Protein AF-A0A6B3H2X3-F1 (afdb_monomer)

Solvent-accessible surface area (backbone atoms only — not comparable to full-atom values): 6295 Å² total; per-residue (Å²): 120,72,54,70,58,70,68,59,51,51,54,48,51,43,68,80,52,63,81,84,85,71,73,75,59,88,95,52,83,52,69,66,60,50,51,52,54,50,51,55,50,48,31,43,76,71,54,43,20,55,93,62,11,66,23,70,34,48,47,29,37,75,77,72,27,66,71,58,14,46,63,61,43,53,83,78,51,81,75,65,35,94,67,65,48,74,46,97,85,70,49,74,46,59,98,53,57,63,69,69,91,128

Secondary structure (DSSP, 8-state):
-----HHHHHHHHHHHS--SS----TT---HHHHHHHHHHHHHHHTTSEETTEE-HHHHHHHHT-HHHHHHHHGGGSPPPBS--EEPTTS-EE-SSPBP---

Mean predicted aligned error: 7.24 Å

Radius of gyration: 20.88 Å; Cα contacts (8 Å, |Δi|>4): 88; chains: 1; bounding box: 45×34×58 Å

Foldseek 3Di:
DDQDDLVVVVVVVCVVPPDDPDDPPPPDDDPVSVVSVVVQVVCCVVQCDPPRHGDPLVVCCVPPRDVSSCVVCVVVFDDADCAWDQDPVRDTHDPHHHDDDD

pLDDT: mean 89.01, std 11.26, range [55.72, 97.88]

Structure (mmCIF, N/CA/C/O backbone):
data_AF-A0A6B3H2X3-F1
#
_entry.id   AF-A0A6B3H2X3-F1
#
loop_
_atom_site.group_PDB
_atom_site.id
_atom_site.type_symbol
_atom_site.label_atom_id
_atom_site.label_alt_id
_atom_site.label_comp_id
_atom_site.label_asym_id
_atom_site.label_entity_id
_atom_site.label_seq_id
_atom_site.pdbx_PDB_ins_code
_atom_site.Cartn_x
_atom_site.Cartn_y
_atom_site.Cartn_z
_atom_site.occupancy
_atom_site.B_iso_or_equiv
_atom_site.auth_seq_id
_atom_site.auth_comp_id
_atom_site.auth_asym_id
_atom_site.auth_atom_id
_atom_site.pdbx_PDB_model_num
ATOM 1 N N . GLY A 1 1 ? -6.323 -4.811 -14.805 1.00 71.38 1 GLY A N 1
ATOM 2 C CA . GLY A 1 1 ? -5.077 -4.128 -15.210 1.00 71.38 1 GLY A CA 1
ATOM 3 C C . GLY A 1 1 ? -4.159 -5.120 -15.891 1.00 71.38 1 GLY A C 1
ATOM 4 O O . GLY A 1 1 ? -4.380 -6.316 -15.745 1.00 71.38 1 GLY A O 1
ATOM 5 N N . THR A 1 2 ? -3.166 -4.650 -16.640 1.00 86.75 2 THR A N 1
ATOM 6 C CA . THR A 1 2 ? -2.085 -5.493 -17.171 1.00 86.75 2 THR A CA 1
ATOM 7 C C . THR A 1 2 ? -1.026 -5.711 -16.089 1.00 86.75 2 THR A C 1
ATOM 9 O O . THR A 1 2 ? -0.673 -4.765 -15.388 1.00 86.75 2 THR A O 1
ATOM 12 N N . ALA A 1 3 ? -0.535 -6.945 -15.951 1.00 91.81 3 ALA A N 1
ATOM 13 C CA . ALA A 1 3 ? 0.543 -7.306 -15.031 1.00 91.81 3 ALA A CA 1
ATOM 14 C C . ALA A 1 3 ? 1.755 -7.790 -15.845 1.00 91.81 3 ALA A C 1
ATOM 16 O O . ALA A 1 3 ? 1.804 -8.967 -16.212 1.00 91.81 3 ALA A O 1
ATOM 17 N N . PRO A 1 4 ? 2.672 -6.893 -16.251 1.00 88.81 4 PRO A N 1
ATOM 18 C CA . PRO A 1 4 ? 3.840 -7.289 -17.025 1.00 88.81 4 PRO A CA 1
ATOM 19 C C . PRO A 1 4 ? 4.800 -8.127 -16.176 1.00 88.81 4 PRO A C 1
ATOM 21 O O . PRO A 1 4 ? 4.987 -7.870 -14.989 1.00 88.81 4 PRO A O 1
ATOM 24 N N . ASP A 1 5 ? 5.458 -9.094 -16.813 1.00 92.44 5 ASP A N 1
ATOM 25 C CA . ASP A 1 5 ? 6.541 -9.843 -16.180 1.00 92.44 5 ASP A CA 1
ATOM 26 C C . ASP A 1 5 ? 7.710 -8.890 -15.822 1.00 92.44 5 ASP A C 1
ATOM 28 O O . ASP A 1 5 ? 8.122 -8.092 -16.682 1.00 92.44 5 ASP A O 1
ATOM 32 N N . PRO A 1 6 ? 8.275 -8.957 -14.599 1.00 92.00 6 PRO A N 1
ATOM 33 C CA . PRO A 1 6 ? 9.409 -8.127 -14.191 1.00 92.00 6 PRO A CA 1
ATOM 34 C C . PRO A 1 6 ? 10.598 -8.173 -15.160 1.00 92.00 6 PRO A C 1
ATOM 36 O O . PRO A 1 6 ? 11.236 -7.149 -15.406 1.00 92.00 6 PRO A O 1
ATOM 39 N N . GLU A 1 7 ? 10.882 -9.322 -15.772 1.00 92.25 7 GLU A N 1
ATOM 40 C CA . GLU A 1 7 ? 11.955 -9.480 -16.752 1.00 92.25 7 GLU A CA 1
ATOM 41 C C . GLU A 1 7 ? 11.700 -8.640 -18.012 1.00 92.25 7 GLU A C 1
ATOM 43 O O . GLU A 1 7 ? 12.619 -8.030 -18.570 1.00 92.25 7 GLU A O 1
ATOM 48 N N . THR A 1 8 ? 10.438 -8.537 -18.436 1.00 94.06 8 THR A N 1
ATOM 49 C CA . THR A 1 8 ? 10.051 -7.689 -19.573 1.00 94.06 8 THR A CA 1
ATOM 50 C C . THR A 1 8 ? 10.302 -6.214 -19.260 1.00 94.06 8 THR A C 1
ATOM 52 O O . THR A 1 8 ? 10.810 -5.478 -20.112 1.00 94.06 8 THR A O 1
ATOM 55 N N . LEU A 1 9 ? 10.028 -5.786 -18.024 1.00 91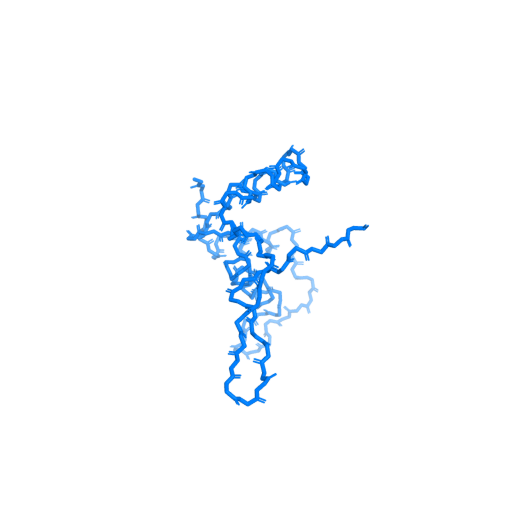.94 9 LEU A N 1
ATOM 56 C CA . LEU A 1 9 ? 10.316 -4.428 -17.564 1.00 91.94 9 LEU A CA 1
ATOM 57 C C . LEU A 1 9 ? 11.825 -4.156 -17.498 1.00 91.94 9 LEU A C 1
ATOM 59 O O . LEU A 1 9 ? 12.279 -3.133 -18.008 1.00 91.94 9 LEU A O 1
ATOM 63 N N . LEU A 1 10 ? 12.622 -5.085 -16.962 1.00 91.75 10 LEU A N 1
ATOM 64 C CA . LEU A 1 10 ? 14.087 -4.967 -16.937 1.00 91.75 10 LEU A CA 1
ATOM 65 C C . LEU A 1 10 ? 14.677 -4.853 -18.347 1.00 91.75 10 LEU A C 1
ATOM 67 O O . LEU A 1 10 ? 15.551 -4.018 -18.601 1.00 91.75 10 LEU A O 1
ATOM 71 N N . ARG A 1 11 ? 14.171 -5.657 -19.288 1.00 92.25 11 ARG A N 1
ATOM 72 C CA . ARG A 1 11 ? 14.568 -5.603 -20.698 1.00 92.25 11 ARG A CA 1
ATOM 73 C C . ARG A 1 11 ? 14.236 -4.247 -21.314 1.00 92.25 11 ARG A C 1
ATOM 75 O O . ARG A 1 11 ? 15.077 -3.678 -22.011 1.00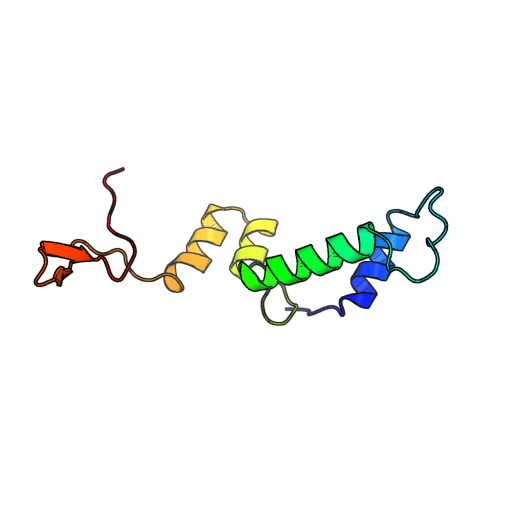 92.25 11 ARG A O 1
ATOM 82 N N . ARG A 1 12 ? 13.054 -3.695 -21.013 1.00 93.19 12 ARG A N 1
ATOM 83 C CA . ARG A 1 12 ? 12.663 -2.357 -21.475 1.00 93.19 12 ARG A CA 1
ATOM 84 C C . ARG A 1 12 ? 13.538 -1.262 -20.869 1.00 93.19 12 ARG A C 1
ATOM 86 O O . ARG A 1 12 ? 14.028 -0.420 -21.613 1.00 93.19 12 ARG A O 1
ATOM 93 N N . LEU A 1 13 ? 13.798 -1.291 -19.561 1.00 90.81 13 LEU A N 1
ATOM 94 C CA . LEU A 1 13 ? 14.669 -0.316 -18.893 1.00 90.81 13 LEU A CA 1
ATOM 95 C C . LEU A 1 13 ? 16.089 -0.322 -19.472 1.00 90.81 13 LEU A C 1
ATOM 97 O O . LEU A 1 13 ? 16.678 0.739 -19.675 1.00 90.81 13 LEU A O 1
ATOM 101 N N . ARG A 1 14 ? 16.626 -1.508 -19.786 1.00 88.44 14 ARG A N 1
ATOM 102 C CA . ARG A 1 14 ? 17.937 -1.651 -20.432 1.00 88.44 14 ARG A CA 1
ATOM 103 C C . ARG A 1 14 ? 17.962 -1.061 -21.842 1.00 88.44 14 ARG A C 1
ATOM 105 O O . ARG A 1 14 ? 18.972 -0.477 -22.220 1.00 88.44 14 ARG A O 1
ATOM 112 N N . TRP A 1 15 ? 16.877 -1.214 -22.602 1.00 90.75 15 TRP A N 1
ATOM 113 C CA . TRP A 1 15 ? 16.740 -0.622 -23.934 1.00 90.75 15 TRP A CA 1
ATOM 114 C C . TRP A 1 15 ? 16.693 0.910 -23.882 1.00 90.75 15 TRP A C 1
ATOM 116 O O . TRP A 1 15 ? 17.436 1.567 -24.602 1.00 90.75 15 TRP A O 1
ATOM 126 N N . GLU A 1 16 ? 15.871 1.474 -22.992 1.00 92.31 16 GLU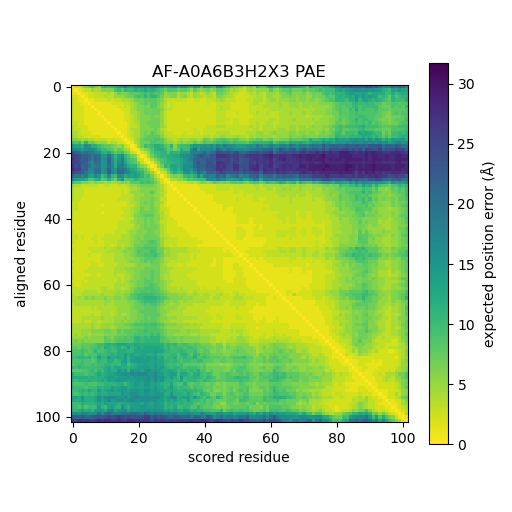 A N 1
ATOM 127 C CA . GLU A 1 16 ? 15.724 2.929 -22.830 1.00 92.31 16 GLU A CA 1
ATOM 128 C C . GLU A 1 16 ? 16.998 3.595 -22.299 1.00 92.31 16 GLU A C 1
ATOM 130 O O . GLU A 1 16 ? 17.309 4.740 -22.627 1.00 92.31 16 GLU A O 1
ATOM 135 N N . ARG A 1 17 ? 17.750 2.886 -21.448 1.00 84.69 17 ARG A N 1
ATOM 136 C CA . ARG A 1 17 ? 18.985 3.390 -20.838 1.00 84.69 17 ARG A CA 1
ATOM 137 C C . ARG A 1 17 ? 20.102 2.349 -20.922 1.00 84.69 17 ARG A C 1
ATOM 139 O O . ARG A 1 17 ? 20.426 1.715 -19.912 1.00 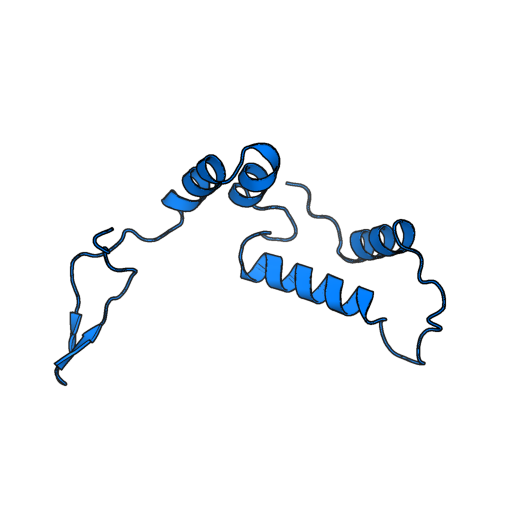84.69 17 ARG A O 1
ATOM 146 N N . PRO A 1 18 ? 20.739 2.197 -22.099 1.00 80.25 18 PRO A N 1
ATOM 147 C CA . PRO A 1 18 ? 21.833 1.254 -22.279 1.00 80.25 18 PRO A CA 1
ATOM 148 C C . PRO A 1 18 ? 22.977 1.538 -21.301 1.00 80.25 18 PRO A C 1
ATOM 150 O O . PRO A 1 18 ? 23.417 2.680 -21.141 1.00 80.25 18 PRO A O 1
ATOM 153 N N . LEU A 1 19 ? 23.479 0.492 -20.644 1.00 71.50 19 LEU A N 1
ATOM 154 C CA . LEU A 1 19 ? 24.631 0.578 -19.746 1.00 71.50 19 LEU A CA 1
ATOM 155 C C . LEU A 1 19 ? 25.870 1.008 -20.553 1.00 71.50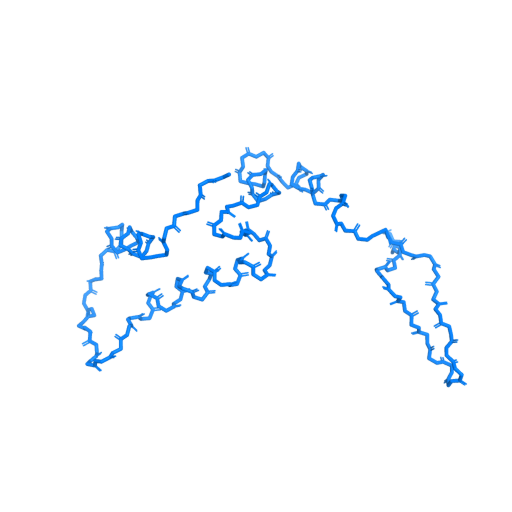 19 LEU A C 1
ATOM 157 O O . LEU A 1 19 ? 26.468 0.203 -21.260 1.00 71.50 19 LEU A O 1
ATOM 161 N N . ARG A 1 20 ? 26.283 2.275 -20.445 1.00 66.62 20 ARG A N 1
ATOM 162 C CA . ARG A 1 20 ? 27.586 2.721 -20.956 1.00 66.62 20 ARG A CA 1
ATOM 163 C C . ARG A 1 20 ? 28.652 2.413 -19.901 1.00 66.62 20 ARG A C 1
ATOM 165 O O . ARG A 1 20 ? 28.740 3.119 -18.904 1.00 66.62 20 ARG A O 1
ATOM 172 N N . GLY A 1 21 ? 29.430 1.348 -20.104 1.00 64.38 21 GLY A N 1
ATOM 173 C CA . GLY A 1 21 ? 30.702 1.136 -19.394 1.00 64.38 21 GLY A CA 1
ATOM 174 C C . GLY A 1 21 ? 30.708 0.235 -18.151 1.00 64.38 21 GLY A C 1
ATOM 175 O O . GLY A 1 21 ? 31.754 0.122 -17.525 1.00 64.38 21 GLY A O 1
ATOM 176 N N . SER A 1 22 ? 29.619 -0.448 -17.792 1.00 56.69 22 SER A N 1
ATOM 177 C CA . SER A 1 22 ? 29.669 -1.488 -16.751 1.00 56.69 22 SER A CA 1
ATOM 178 C C . SER A 1 22 ? 29.761 -2.869 -17.399 1.00 56.69 22 SER A C 1
ATOM 180 O O . SER A 1 22 ? 28.751 -3.410 -17.853 1.00 56.69 22 SER A O 1
ATOM 182 N N . SER A 1 23 ? 30.967 -3.438 -17.444 1.00 56.22 23 SER A N 1
ATOM 183 C CA . SER A 1 23 ? 31.114 -4.889 -17.600 1.00 56.22 23 SER A CA 1
ATOM 184 C C . SER A 1 23 ? 30.364 -5.563 -16.443 1.00 56.22 23 SER A C 1
ATOM 186 O O . SER A 1 23 ? 30.445 -5.041 -15.325 1.00 56.22 23 SER A O 1
ATOM 188 N N . PRO A 1 24 ? 29.619 -6.663 -16.656 1.00 59.00 24 PRO A N 1
ATOM 189 C CA . PRO A 1 24 ? 29.088 -7.431 -15.540 1.00 59.00 24 PRO A CA 1
ATOM 190 C C . PRO A 1 24 ? 30.274 -7.825 -14.655 1.00 59.00 24 PRO A C 1
ATOM 192 O O . PRO A 1 24 ? 31.153 -8.573 -15.080 1.00 59.00 24 PRO A O 1
ATOM 195 N N . SER A 1 25 ? 30.347 -7.269 -13.444 1.00 57.34 25 SER A N 1
ATOM 196 C CA . SER A 1 25 ? 31.230 -7.808 -12.415 1.00 57.34 25 SER A CA 1
ATOM 197 C C . SER A 1 25 ? 30.850 -9.275 -12.272 1.00 57.34 25 SER A C 1
ATOM 199 O O . SER A 1 25 ? 29.670 -9.558 -12.041 1.00 57.34 25 SER A O 1
ATOM 201 N N . GLY A 1 26 ? 31.814 -10.167 -12.514 1.00 55.72 26 GLY A N 1
ATOM 202 C CA . GLY A 1 26 ? 31.601 -11.608 -12.584 1.00 55.72 26 GLY A CA 1
ATOM 203 C C . GLY A 1 26 ? 30.630 -12.072 -11.503 1.00 55.72 26 GLY A C 1
ATOM 204 O O . GLY A 1 26 ? 30.858 -11.818 -10.327 1.00 55.72 26 GLY A O 1
ATOM 205 N N . GLU A 1 27 ? 29.540 -12.699 -11.949 1.00 59.03 27 GLU A N 1
ATOM 206 C CA . GLU A 1 27 ? 28.527 -13.407 -11.149 1.00 59.03 27 GLU A CA 1
ATOM 207 C C . GLU A 1 27 ? 27.343 -12.609 -10.559 1.00 59.03 27 GLU A C 1
ATOM 209 O O . GLU A 1 27 ? 26.400 -13.228 -10.073 1.00 59.03 27 GLU A O 1
ATOM 214 N N . GLY A 1 28 ? 27.282 -11.275 -10.664 1.00 61.41 28 GLY A N 1
ATOM 215 C CA . GLY A 1 28 ? 26.180 -10.486 -10.073 1.00 61.41 28 GLY A CA 1
ATOM 216 C C . GLY A 1 28 ? 25.202 -9.838 -11.065 1.00 61.41 28 GLY A C 1
ATOM 217 O O . GLY A 1 28 ? 25.618 -9.261 -12.069 1.00 61.41 28 GLY A O 1
ATOM 218 N N . THR A 1 29 ? 23.896 -9.820 -10.744 1.00 70.44 29 THR A N 1
ATOM 219 C CA . THR A 1 29 ? 22.934 -8.880 -11.364 1.00 70.44 29 THR A CA 1
ATOM 220 C C . THR A 1 29 ? 23.396 -7.439 -11.138 1.00 70.44 29 THR A C 1
ATOM 222 O O . THR A 1 29 ? 23.709 -7.062 -10.001 1.00 70.44 29 THR A O 1
ATOM 225 N N . ASP A 1 30 ? 23.405 -6.618 -12.192 1.00 81.69 30 ASP A N 1
ATOM 226 C CA . ASP A 1 30 ? 23.852 -5.228 -12.105 1.00 81.69 30 ASP A CA 1
ATOM 227 C C . ASP A 1 30 ? 22.998 -4.408 -11.117 1.00 81.69 30 ASP A C 1
ATOM 229 O O . ASP A 1 30 ? 21.835 -4.723 -10.847 1.00 81.69 30 ASP A O 1
ATOM 233 N N . LEU A 1 31 ? 23.581 -3.339 -10.561 1.00 84.31 31 LEU A N 1
ATOM 234 C CA . LEU A 1 31 ? 22.914 -2.507 -9.556 1.00 84.31 31 LEU A CA 1
ATOM 235 C C . LEU A 1 31 ? 21.568 -1.952 -10.048 1.00 84.31 31 LEU A C 1
ATOM 237 O O . LEU A 1 31 ? 20.639 -1.880 -9.251 1.00 84.31 31 LEU A O 1
ATOM 241 N N . ARG A 1 32 ? 21.428 -1.590 -11.334 1.00 86.19 32 ARG A N 1
ATOM 242 C CA . ARG A 1 32 ? 20.154 -1.059 -11.846 1.00 86.19 32 ARG A CA 1
ATOM 243 C C . ARG A 1 32 ? 19.080 -2.133 -11.853 1.00 86.19 32 ARG A C 1
ATOM 245 O O . ARG A 1 32 ? 17.966 -1.850 -11.429 1.00 86.19 32 ARG A O 1
ATOM 252 N N . SER A 1 33 ? 19.419 -3.350 -12.276 1.00 88.50 33 SER A N 1
ATOM 253 C CA . SER A 1 33 ? 18.490 -4.482 -12.216 1.00 88.50 33 SER A CA 1
ATOM 254 C C . SER A 1 33 ? 18.058 -4.776 -10.775 1.00 88.50 33 SER A C 1
ATOM 256 O O . SER A 1 33 ? 16.871 -4.971 -10.527 1.00 88.50 33 SER A O 1
ATOM 258 N N . ARG A 1 34 ? 18.987 -4.728 -9.808 1.00 90.31 34 ARG A N 1
ATOM 259 C CA . ARG A 1 34 ? 18.654 -4.906 -8.383 1.00 90.31 34 ARG A CA 1
ATOM 260 C C . ARG A 1 34 ? 17.732 -3.812 -7.853 1.00 90.31 34 ARG A C 1
ATOM 262 O O . ARG A 1 34 ? 16.727 -4.134 -7.232 1.00 90.31 34 ARG A O 1
ATOM 269 N N . LEU A 1 35 ? 18.043 -2.545 -8.132 1.00 92.06 35 LEU A N 1
ATOM 270 C CA . LEU A 1 35 ? 17.203 -1.417 -7.725 1.00 92.06 35 LEU A CA 1
ATOM 271 C C . LEU A 1 35 ? 15.803 -1.520 -8.330 1.00 92.06 35 LEU A C 1
ATOM 273 O O . LEU A 1 35 ? 14.830 -1.370 -7.608 1.00 92.06 35 LEU A O 1
ATOM 277 N N . ALA A 1 36 ? 15.690 -1.841 -9.621 1.00 92.75 36 ALA A N 1
ATOM 278 C CA . ALA A 1 36 ? 14.394 -1.994 -10.273 1.00 92.75 36 ALA A CA 1
ATOM 279 C C . ALA A 1 36 ? 13.554 -3.107 -9.627 1.00 92.75 36 ALA A C 1
ATOM 281 O O . ALA A 1 36 ? 12.383 -2.891 -9.333 1.00 92.75 36 ALA A O 1
ATOM 282 N N . LEU A 1 37 ? 14.148 -4.273 -9.353 1.00 93.81 37 LEU A N 1
ATOM 283 C CA . LEU A 1 37 ? 13.445 -5.370 -8.681 1.00 93.81 37 LEU A CA 1
ATOM 284 C C . LEU A 1 37 ? 13.040 -5.015 -7.243 1.00 93.81 37 LEU A C 1
ATOM 286 O O . LEU A 1 37 ? 11.937 -5.362 -6.827 1.00 93.81 37 LEU A O 1
ATOM 290 N N . TRP A 1 38 ? 13.888 -4.301 -6.498 1.00 95.94 38 TRP A N 1
ATOM 291 C CA . TRP A 1 38 ? 13.532 -3.801 -5.167 1.00 95.94 38 TRP A CA 1
ATOM 292 C C . TRP A 1 38 ? 12.386 -2.799 -5.219 1.00 95.94 38 TRP A C 1
ATOM 294 O O . TRP A 1 38 ? 11.433 -2.950 -4.464 1.00 95.94 38 TRP A O 1
ATOM 304 N N . THR A 1 39 ? 12.422 -1.844 -6.147 1.00 96.00 39 THR A N 1
ATOM 305 C CA . THR A 1 39 ? 11.337 -0.875 -6.328 1.00 96.00 39 THR A CA 1
ATOM 306 C C . THR A 1 39 ? 10.022 -1.554 -6.705 1.00 96.00 39 THR A C 1
ATOM 308 O O . THR A 1 39 ? 8.979 -1.150 -6.209 1.00 96.00 39 THR A O 1
ATOM 311 N N . LEU A 1 40 ? 10.038 -2.604 -7.536 1.00 95.00 40 LEU A N 1
ATOM 312 C CA . LEU A 1 40 ? 8.820 -3.369 -7.841 1.00 95.00 40 LEU A CA 1
ATOM 313 C C . LEU A 1 40 ? 8.257 -4.085 -6.605 1.00 95.00 40 LEU A C 1
ATOM 315 O O . LEU A 1 40 ? 7.045 -4.133 -6.427 1.00 95.00 40 LEU A O 1
ATOM 319 N N . ASN A 1 41 ? 9.124 -4.634 -5.751 1.00 96.00 41 ASN A N 1
ATOM 320 C CA . ASN A 1 41 ? 8.694 -5.261 -4.502 1.00 96.00 41 ASN A CA 1
ATOM 321 C C . ASN A 1 41 ? 8.104 -4.222 -3.536 1.00 96.00 41 ASN A C 1
ATOM 323 O O . ASN A 1 41 ? 7.009 -4.407 -3.017 1.00 96.00 41 ASN A O 1
ATOM 327 N N . GLU A 1 42 ? 8.789 -3.095 -3.361 1.00 97.81 42 GLU A N 1
ATOM 328 C CA . GLU A 1 42 ? 8.321 -1.989 -2.527 1.00 97.81 42 GLU A CA 1
ATOM 329 C C . GLU A 1 42 ? 6.994 -1.411 -3.038 1.00 97.81 42 GLU A C 1
ATOM 331 O O . GLU A 1 42 ? 6.106 -1.119 -2.243 1.00 97.81 42 GLU A O 1
ATOM 336 N N . ALA A 1 43 ? 6.808 -1.327 -4.357 1.00 96.94 43 ALA A N 1
ATOM 337 C CA . ALA A 1 43 ? 5.547 -0.906 -4.957 1.00 96.94 43 ALA A CA 1
ATOM 338 C C . ALA A 1 43 ? 4.378 -1.845 -4.607 1.00 96.94 43 ALA A C 1
ATOM 340 O O . ALA A 1 43 ? 3.280 -1.351 -4.353 1.00 96.94 43 ALA A O 1
ATOM 341 N N . GLU A 1 44 ? 4.593 -3.165 -4.545 1.00 96.00 44 GLU A N 1
ATOM 342 C CA . GLU A 1 44 ? 3.578 -4.109 -4.045 1.00 96.00 44 GLU A CA 1
ATOM 343 C C . GLU A 1 44 ? 3.332 -3.921 -2.543 1.00 96.00 44 GLU A C 1
ATOM 345 O O . GLU A 1 44 ? 2.182 -3.871 -2.113 1.00 96.00 44 GLU A O 1
ATOM 350 N N . LEU A 1 45 ? 4.394 -3.779 -1.741 1.00 96.88 45 LEU A N 1
ATOM 351 C CA . LEU A 1 45 ? 4.276 -3.591 -0.288 1.00 96.88 45 LEU A CA 1
ATOM 352 C C . LEU A 1 45 ? 3.504 -2.318 0.076 1.00 96.88 45 LEU A C 1
ATOM 354 O O . LEU A 1 45 ? 2.715 -2.326 1.019 1.00 96.88 45 LEU A O 1
ATOM 358 N N . LEU A 1 46 ? 3.716 -1.239 -0.675 1.00 95.06 46 LEU A N 1
ATOM 359 C CA . LEU A 1 46 ? 3.030 0.040 -0.494 1.00 95.06 46 LEU A CA 1
ATOM 360 C C . LEU A 1 46 ? 1.646 0.084 -1.165 1.00 95.06 46 LEU A C 1
ATOM 362 O O . LEU A 1 46 ? 0.950 1.091 -1.056 1.00 95.06 46 LEU A O 1
ATOM 366 N N . GLY A 1 47 ? 1.238 -0.971 -1.878 1.00 94.50 47 GLY A N 1
ATOM 367 C CA . GLY A 1 47 ? -0.044 -1.020 -2.583 1.00 94.50 47 GLY A CA 1
ATOM 368 C C . GLY A 1 47 ? -0.132 -0.092 -3.799 1.00 94.50 47 GLY A C 1
ATOM 369 O O . GLY A 1 47 ? -1.234 0.246 -4.234 1.00 94.50 47 GLY A O 1
ATOM 370 N N . ILE A 1 48 ? 1.010 0.328 -4.357 1.00 95.81 48 ILE A N 1
ATOM 371 C CA . ILE A 1 48 ? 1.078 1.039 -5.644 1.00 95.81 48 ILE A CA 1
ATOM 372 C C . ILE A 1 48 ? 0.750 0.075 -6.794 1.00 95.81 48 ILE A C 1
ATOM 374 O O . ILE A 1 48 ? 0.060 0.411 -7.764 1.00 95.81 48 ILE A O 1
ATOM 378 N N . THR A 1 49 ? 1.217 -1.164 -6.664 1.00 95.69 49 THR A N 1
ATOM 379 C CA . THR A 1 49 ? 0.772 -2.295 -7.474 1.00 95.69 49 THR A CA 1
ATOM 380 C C . THR A 1 49 ? 0.111 -3.348 -6.594 1.00 95.69 49 THR A C 1
ATOM 382 O O . THR A 1 49 ? 0.305 -3.383 -5.382 1.00 95.69 49 THR A O 1
ATOM 385 N N . GLY A 1 50 ? -0.714 -4.187 -7.213 1.00 92.56 50 GLY A N 1
ATOM 386 C CA . GLY A 1 50 ? -1.282 -5.375 -6.597 1.00 92.56 50 GLY A CA 1
ATOM 387 C C . GLY A 1 50 ? -1.276 -6.524 -7.594 1.00 92.56 50 GLY A C 1
ATOM 388 O O . GLY A 1 50 ? -1.854 -6.415 -8.681 1.00 92.56 50 GLY A O 1
ATOM 389 N N . ARG A 1 51 ? -0.632 -7.637 -7.225 1.00 92.62 51 ARG A N 1
ATOM 390 C CA . ARG A 1 51 ? -0.466 -8.819 -8.096 1.00 92.62 51 ARG A CA 1
ATOM 391 C C . ARG A 1 51 ? 0.177 -8.466 -9.447 1.00 92.62 51 ARG A C 1
ATOM 393 O O . ARG A 1 51 ? -0.216 -8.993 -10.487 1.00 92.62 51 ARG A O 1
ATOM 400 N N . GLY A 1 52 ? 1.145 -7.553 -9.433 1.00 92.25 52 GLY A N 1
ATOM 401 C CA . GLY A 1 52 ? 1.929 -7.139 -10.595 1.00 92.25 52 GLY A CA 1
ATOM 402 C C . GLY A 1 52 ? 1.264 -6.094 -11.495 1.00 92.25 52 GLY A C 1
ATOM 403 O O . GLY A 1 52 ? 1.869 -5.693 -12.485 1.00 92.25 52 GLY A O 1
ATOM 404 N N . ALA A 1 53 ? 0.047 -5.632 -11.187 1.00 94.56 53 ALA A N 1
ATOM 405 C CA . ALA A 1 53 ? -0.646 -4.588 -11.945 1.00 94.56 53 ALA A CA 1
ATOM 406 C C . ALA A 1 53 ? -0.793 -3.300 -11.125 1.00 94.56 53 ALA A C 1
ATOM 408 O O . ALA A 1 53 ? -0.935 -3.359 -9.909 1.00 94.56 53 ALA A O 1
ATOM 409 N N . LEU A 1 54 ? -0.846 -2.135 -11.787 1.00 95.06 54 LEU A N 1
ATOM 410 C CA . LEU A 1 54 ? -1.157 -0.865 -11.113 1.00 95.06 54 LEU A CA 1
ATOM 411 C C . LEU A 1 54 ? -2.508 -0.934 -10.393 1.00 95.06 54 LEU A C 1
ATOM 413 O O . LEU A 1 54 ? -3.529 -1.267 -11.022 1.00 95.06 54 LEU A O 1
ATOM 417 N N . ALA A 1 55 ? -2.498 -0.555 -9.114 1.00 94.94 55 ALA A N 1
ATOM 418 C CA . ALA A 1 55 ? -3.695 -0.418 -8.300 1.00 94.94 55 ALA A CA 1
ATOM 419 C C . ALA A 1 55 ? -4.599 0.715 -8.823 1.00 94.94 55 ALA A C 1
ATOM 421 O O . ALA A 1 55 ? -4.157 1.591 -9.572 1.00 94.94 55 ALA A O 1
ATOM 422 N N . SER A 1 56 ? -5.888 0.693 -8.470 1.00 94.44 56 SER A N 1
ATOM 423 C CA . SER A 1 56 ? -6.872 1.681 -8.947 1.00 94.44 56 SER A CA 1
ATOM 424 C C . SER A 1 56 ? -6.501 3.104 -8.546 1.00 94.44 56 SER A C 1
ATOM 426 O O . SER A 1 56 ? -6.445 3.977 -9.406 1.00 94.44 56 SER A O 1
ATOM 428 N N . GLN A 1 57 ? -6.156 3.310 -7.276 1.00 95.62 57 GLN A N 1
ATOM 429 C CA . GLN A 1 57 ? -5.711 4.596 -6.747 1.00 95.62 57 GLN A CA 1
ATOM 430 C C . GLN A 1 57 ? -4.430 5.098 -7.416 1.00 95.62 57 GLN A C 1
ATOM 432 O O . GLN A 1 57 ? -4.276 6.291 -7.639 1.00 95.62 57 GLN A O 1
ATOM 437 N N . SER A 1 58 ? -3.520 4.196 -7.787 1.00 96.00 58 SER A N 1
ATOM 438 C CA . SER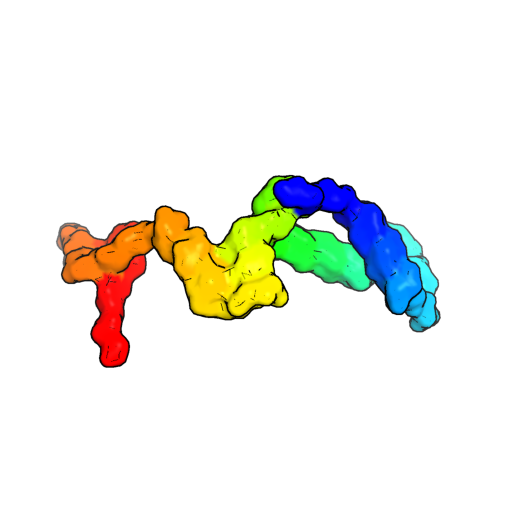 A 1 58 ? -2.255 4.564 -8.425 1.00 96.00 58 SER A CA 1
ATOM 439 C C . SER A 1 58 ? -2.452 4.946 -9.883 1.00 96.00 58 SER A C 1
ATOM 441 O O . SER A 1 58 ? -1.753 5.818 -10.380 1.00 96.00 58 SER A O 1
ATOM 443 N N . ARG A 1 59 ? -3.428 4.334 -10.566 1.00 95.62 59 ARG A N 1
ATOM 444 C CA . ARG A 1 59 ? -3.852 4.783 -11.895 1.00 95.62 59 ARG A CA 1
ATOM 445 C C . ARG A 1 59 ? -4.494 6.166 -11.820 1.00 95.62 59 ARG A C 1
ATOM 447 O O . ARG A 1 59 ? -4.062 7.053 -12.543 1.00 95.62 59 ARG A O 1
ATOM 454 N N . ALA A 1 60 ? -5.435 6.360 -10.895 1.00 96.81 60 ALA A N 1
ATOM 455 C CA . ALA A 1 60 ? -6.052 7.665 -10.663 1.00 96.81 60 ALA A CA 1
ATOM 456 C C . ALA A 1 60 ? -5.002 8.740 -10.330 1.00 96.81 60 ALA A C 1
ATOM 458 O O . ALA A 1 60 ? -5.061 9.836 -10.869 1.00 96.81 60 ALA A O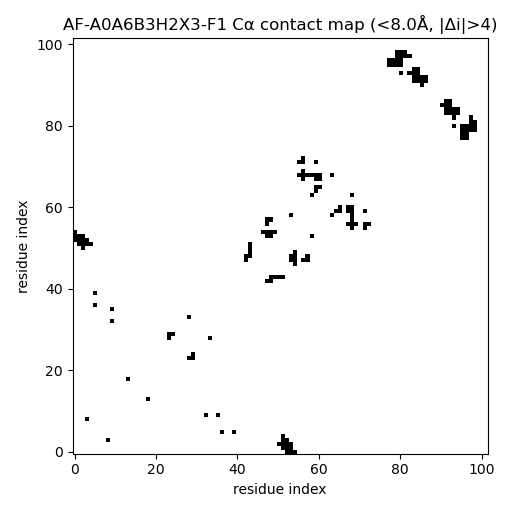 1
ATOM 459 N N . LEU A 1 61 ? -3.978 8.415 -9.534 1.00 96.31 61 LEU A N 1
ATOM 460 C CA . LEU A 1 61 ? -2.894 9.349 -9.216 1.00 96.31 61 LEU A CA 1
ATOM 461 C C . LEU A 1 61 ? -2.116 9.806 -10.459 1.00 96.31 61 LEU A C 1
ATOM 463 O O . LEU A 1 61 ? -1.755 10.975 -10.553 1.00 96.31 61 LEU A O 1
ATOM 467 N N . LEU A 1 62 ? -1.838 8.888 -11.390 1.00 96.00 62 LEU A N 1
ATOM 468 C CA . LEU A 1 62 ? -1.074 9.178 -12.607 1.00 96.00 62 LEU A CA 1
ATOM 469 C C . LEU A 1 62 ? -1.898 9.929 -13.662 1.00 96.00 62 LEU A C 1
ATOM 471 O O . LEU A 1 62 ? -1.346 10.787 -14.348 1.00 96.00 62 LEU A O 1
ATOM 475 N N . ASP A 1 63 ? -3.184 9.597 -13.791 1.00 97.12 63 ASP A N 1
ATOM 476 C CA . ASP A 1 63 ? -4.042 10.088 -14.876 1.00 97.12 63 ASP A CA 1
ATOM 477 C C . ASP A 1 63 ? -4.897 11.305 -14.464 1.00 97.12 63 ASP A C 1
ATOM 479 O O . ASP A 1 63 ? -5.182 12.169 -15.294 1.00 97.12 63 ASP A O 1
ATOM 483 N N . GLU A 1 64 ? -5.309 11.384 -13.195 1.00 97.44 64 GLU A N 1
ATOM 484 C CA . GLU A 1 64 ? -6.339 12.315 -12.695 1.00 97.44 64 GLU A CA 1
ATOM 485 C C . GLU A 1 64 ? -5.858 13.182 -11.516 1.00 97.44 64 GLU A C 1
ATOM 487 O O . GLU A 1 64 ? -6.379 14.276 -11.305 1.00 97.44 64 GLU A O 1
ATOM 492 N N . GLY A 1 65 ? -4.838 12.735 -10.776 1.00 97.00 65 GLY A N 1
ATOM 493 C CA . GLY A 1 65 ? -4.205 13.477 -9.685 1.00 97.00 65 GLY A CA 1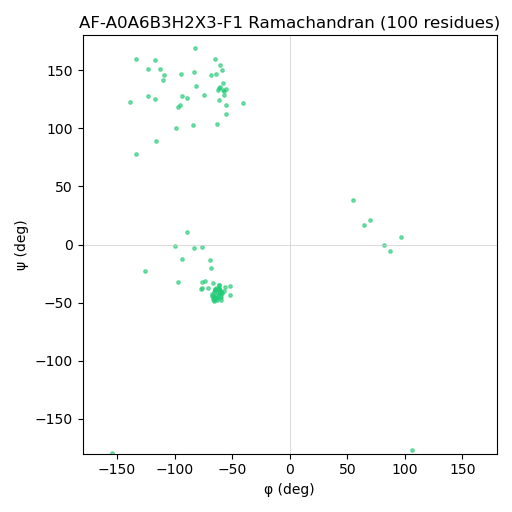
ATOM 494 C C . GLY A 1 65 ? -4.551 12.976 -8.278 1.00 97.00 65 GLY A C 1
ATOM 495 O O . GLY A 1 65 ? -5.217 11.957 -8.082 1.00 97.00 65 GLY A O 1
ATOM 496 N N . GLU A 1 66 ? -4.039 13.691 -7.274 1.00 97.44 66 GLU A N 1
ATOM 497 C CA . GLU A 1 66 ? -4.044 13.261 -5.868 1.00 97.44 66 GLU A CA 1
ATOM 498 C C . GLU A 1 66 ? -5.449 13.177 -5.258 1.00 97.44 66 GLU A C 1
ATOM 500 O O . GLU A 1 66 ? -5.749 12.209 -4.566 1.00 97.44 66 GLU A O 1
ATOM 505 N N . GLU A 1 67 ? -6.329 14.139 -5.544 1.00 97.56 67 GLU A N 1
ATOM 506 C CA . GLU A 1 67 ? -7.682 14.183 -4.970 1.00 97.56 67 GLU A CA 1
ATOM 5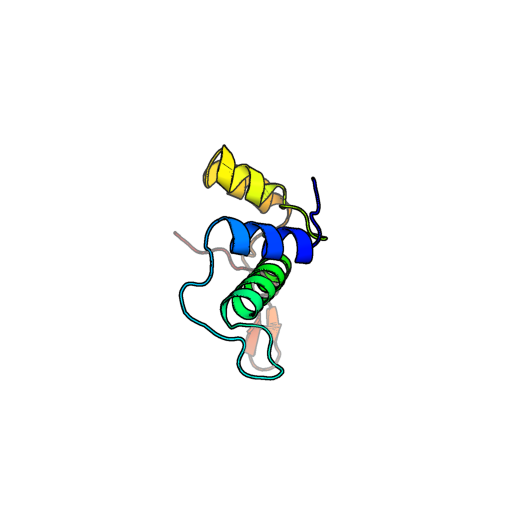07 C C . GLU A 1 67 ? -8.521 12.970 -5.400 1.00 97.56 67 GLU A C 1
ATOM 509 O O . GLU A 1 67 ? -9.109 12.278 -4.565 1.00 97.56 67 GLU A O 1
ATOM 514 N N . THR A 1 68 ? -8.500 12.638 -6.692 1.00 97.88 68 THR A N 1
ATOM 515 C CA . THR A 1 68 ? -9.171 11.441 -7.208 1.00 97.88 68 THR A CA 1
ATOM 516 C C . THR A 1 68 ? -8.553 10.170 -6.627 1.00 97.88 68 THR A C 1
ATOM 518 O O . THR A 1 68 ? -9.273 9.265 -6.203 1.00 97.88 68 THR A O 1
ATOM 521 N N . ALA A 1 69 ? -7.221 10.087 -6.560 1.00 97.25 69 ALA A N 1
ATOM 522 C CA . ALA A 1 69 ? -6.538 8.944 -5.958 1.00 97.25 69 ALA A CA 1
ATOM 523 C C . ALA A 1 69 ? -6.929 8.743 -4.486 1.00 97.25 69 ALA A C 1
ATOM 525 O O . ALA A 1 69 ? -7.188 7.611 -4.067 1.00 97.25 69 ALA A O 1
ATOM 526 N N . ALA A 1 70 ? -7.025 9.833 -3.722 1.00 95.38 70 ALA A N 1
ATOM 527 C CA . ALA A 1 70 ? -7.468 9.823 -2.336 1.00 95.38 70 ALA A CA 1
ATOM 528 C C . ALA A 1 70 ? -8.915 9.328 -2.209 1.00 95.38 70 ALA A C 1
ATOM 530 O O . ALA A 1 70 ? -9.196 8.501 -1.343 1.00 95.38 70 ALA A O 1
ATOM 531 N N . ALA A 1 71 ? -9.813 9.737 -3.111 1.00 96.19 71 ALA A N 1
ATOM 532 C CA . ALA A 1 71 ? -11.190 9.245 -3.139 1.00 96.19 71 ALA A CA 1
ATOM 533 C C . ALA A 1 71 ? -11.280 7.725 -3.387 1.00 96.19 71 ALA A C 1
ATOM 535 O O . ALA A 1 71 ? -12.130 7.058 -2.800 1.00 96.19 71 ALA A O 1
ATOM 536 N N . PHE A 1 72 ? -10.384 7.153 -4.201 1.00 95.81 72 PHE A N 1
ATOM 537 C CA . PHE A 1 72 ? -10.287 5.696 -4.382 1.00 95.81 72 PHE A CA 1
ATOM 538 C C . PHE A 1 72 ? -9.669 4.969 -3.181 1.00 95.81 72 PHE A C 1
ATOM 540 O O . PHE A 1 72 ? -10.009 3.811 -2.936 1.00 95.81 72 PHE A O 1
ATOM 547 N N . LEU A 1 73 ? -8.756 5.614 -2.450 1.00 93.56 73 LEU A N 1
ATOM 548 C CA . LEU A 1 73 ? -8.123 5.051 -1.254 1.00 93.56 73 LEU A CA 1
ATOM 549 C C . LEU A 1 73 ? -9.034 5.083 -0.029 1.00 93.56 73 LEU A C 1
ATOM 551 O O . LEU A 1 73 ? -9.009 4.136 0.751 1.00 93.56 73 LEU A O 1
ATOM 555 N N . ALA A 1 74 ? -9.821 6.146 0.145 1.00 93.56 74 ALA A N 1
ATOM 556 C CA . ALA A 1 74 ? -10.588 6.391 1.364 1.00 93.56 74 ALA A CA 1
ATOM 557 C C . ALA A 1 74 ? -11.459 5.196 1.812 1.00 93.56 74 ALA A C 1
ATOM 559 O O . ALA A 1 74 ? -11.380 4.842 2.985 1.00 93.56 74 ALA A O 1
ATOM 560 N N . PRO A 1 75 ? -12.195 4.487 0.928 1.00 93.88 75 PRO A N 1
ATOM 561 C CA . PRO A 1 75 ? -13.002 3.330 1.328 1.00 93.88 75 PRO A CA 1
ATOM 562 C C . PRO A 1 75 ? -12.192 2.095 1.758 1.00 93.88 75 PRO A C 1
ATOM 564 O O . PRO A 1 75 ? -12.767 1.142 2.278 1.00 93.88 75 PRO A O 1
ATOM 567 N N . LEU A 1 76 ? -10.883 2.062 1.482 1.00 91.56 76 LEU A N 1
ATOM 568 C CA . LEU A 1 76 ? -9.985 0.955 1.833 1.00 91.56 76 LEU A CA 1
ATOM 569 C C . LEU A 1 76 ? -9.286 1.171 3.180 1.00 91.56 76 LEU A C 1
ATOM 571 O O . LEU A 1 76 ? -8.647 0.250 3.693 1.00 91.56 76 LEU A O 1
ATOM 575 N N . LEU A 1 77 ? -9.365 2.384 3.725 1.00 89.75 77 LEU A N 1
ATOM 576 C CA . LEU A 1 77 ? -8.749 2.749 4.990 1.00 89.75 77 LEU A CA 1
ATOM 577 C C . LEU A 1 77 ? -9.765 2.601 6.131 1.00 89.75 77 LEU A C 1
ATOM 579 O O . LEU A 1 77 ? -10.959 2.813 5.922 1.00 89.75 77 LEU A O 1
ATOM 583 N N . PRO A 1 78 ? -9.315 2.230 7.341 1.00 90.19 78 PRO A N 1
ATOM 584 C CA . PRO A 1 78 ? -10.189 2.205 8.505 1.00 90.19 78 PRO A CA 1
ATOM 585 C C . PRO A 1 78 ? -10.685 3.615 8.838 1.00 90.19 78 PRO A C 1
ATOM 587 O O . PRO A 1 78 ? -9.947 4.592 8.686 1.00 90.19 78 PRO A O 1
ATOM 590 N N . GLU A 1 79 ? -11.917 3.703 9.339 1.00 90.00 79 GLU A N 1
ATOM 591 C CA . GLU A 1 79 ? -12.455 4.957 9.863 1.00 90.00 79 GLU A CA 1
ATOM 592 C C . GLU A 1 79 ? -11.595 5.450 11.041 1.00 90.00 79 GLU A C 1
ATOM 594 O O . GLU A 1 79 ? -11.211 4.646 11.902 1.00 90.00 79 GLU A O 1
ATOM 599 N N . PRO A 1 80 ? -11.256 6.751 11.087 1.00 91.31 80 PRO A N 1
ATOM 600 C CA . PRO A 1 80 ? -10.597 7.333 12.244 1.00 91.31 80 PRO A CA 1
ATOM 601 C C . PRO A 1 80 ? -11.424 7.183 13.526 1.00 91.31 80 PRO A C 1
ATOM 603 O O . PRO A 1 80 ? -12.650 7.160 13.492 1.00 91.31 80 PRO A O 1
ATOM 606 N N . LEU A 1 81 ? -10.737 7.089 14.663 1.00 91.56 81 LEU A N 1
ATOM 607 C CA . LEU A 1 81 ? -11.338 6.885 15.979 1.00 91.56 81 LEU A CA 1
ATOM 608 C C . LEU A 1 81 ? -11.235 8.145 16.843 1.00 91.56 81 LEU A C 1
ATOM 610 O O . LEU A 1 81 ? -10.225 8.849 16.829 1.00 91.56 81 LEU A O 1
ATOM 614 N N . ASP A 1 82 ? -12.250 8.363 17.671 1.00 93.50 82 ASP A N 1
ATOM 615 C CA . ASP A 1 82 ? -12.334 9.441 18.666 1.00 93.50 82 ASP A CA 1
ATOM 616 C C . ASP A 1 82 ? -11.977 8.979 20.093 1.00 93.50 82 ASP A C 1
ATOM 618 O O . ASP A 1 82 ? -11.971 9.771 21.038 1.00 93.50 82 ASP A O 1
ATOM 622 N N . HIS A 1 83 ? -11.663 7.694 20.266 1.00 92.38 83 HIS A N 1
ATOM 623 C CA . HIS A 1 83 ? -11.445 7.074 21.567 1.00 92.38 83 HIS A CA 1
ATOM 624 C C . HIS A 1 83 ? -10.183 6.211 21.612 1.00 92.38 83 HIS A C 1
ATOM 626 O O . HIS A 1 83 ? -9.656 5.734 20.606 1.00 92.38 83 HIS A O 1
ATOM 632 N N . VAL A 1 84 ? -9.717 5.983 22.839 1.00 94.69 84 VAL A N 1
ATOM 633 C CA . VAL A 1 84 ? -8.601 5.093 23.162 1.00 94.69 84 VAL A CA 1
ATOM 634 C C . VAL A 1 84 ? -9.056 4.033 24.156 1.00 94.69 84 VAL A C 1
ATOM 636 O O . VAL A 1 84 ? -9.946 4.262 24.975 1.00 94.69 84 VAL A O 1
ATOM 639 N N . LEU A 1 85 ? -8.423 2.868 24.103 1.00 95.38 85 LEU A N 1
ATOM 640 C CA . LEU A 1 85 ? -8.584 1.810 25.091 1.00 95.38 85 LEU A CA 1
ATOM 641 C C . LEU A 1 85 ? -7.558 2.025 26.208 1.00 95.38 85 LEU A C 1
ATOM 643 O O . LEU A 1 85 ? -6.366 2.136 25.927 1.00 95.38 85 LEU A O 1
ATOM 647 N N . LEU A 1 86 ? -8.006 2.077 27.465 1.00 97.38 86 LEU A N 1
ATOM 648 C CA . LEU A 1 86 ? -7.120 2.187 28.626 1.00 97.38 86 LEU A CA 1
ATOM 649 C C . LEU A 1 86 ? -6.838 0.798 29.207 1.00 97.38 86 LEU A C 1
ATOM 651 O O . LEU A 1 86 ? -7.756 0.085 29.616 1.00 97.38 86 LEU A O 1
ATOM 655 N N . GLN A 1 87 ? -5.566 0.417 29.238 1.00 96.31 87 GLN A N 1
ATOM 656 C CA . GLN A 1 87 ? -5.098 -0.831 29.835 1.00 96.31 87 GLN A CA 1
ATOM 657 C C . GLN A 1 87 ? -4.935 -0.698 31.365 1.00 96.31 87 GLN A C 1
ATOM 659 O O . GLN A 1 87 ? -5.007 0.394 31.930 1.00 96.31 87 GLN A O 1
ATOM 664 N N . ALA A 1 88 ? -4.724 -1.821 32.065 1.00 96.00 88 ALA A N 1
ATOM 665 C CA . ALA A 1 88 ? -4.641 -1.863 33.534 1.00 96.00 88 ALA A CA 1
ATOM 666 C C . ALA A 1 88 ? -3.392 -1.171 34.119 1.00 96.00 88 ALA A C 1
ATOM 668 O O . ALA A 1 88 ? -3.377 -0.807 35.292 1.00 96.00 88 ALA A O 1
ATOM 669 N N . ASP A 1 89 ? -2.358 -0.982 33.303 1.00 97.25 89 ASP A N 1
ATOM 670 C CA . ASP A 1 89 ? -1.132 -0.237 33.606 1.00 97.25 89 ASP A CA 1
ATOM 671 C C . ASP A 1 89 ? -1.243 1.261 33.257 1.00 97.25 89 ASP A C 1
ATOM 673 O O . ASP A 1 89 ? -0.244 1.974 33.283 1.00 97.25 89 ASP A O 1
ATOM 677 N N . LEU A 1 90 ? -2.457 1.738 32.951 1.00 95.88 90 LEU A N 1
ATOM 678 C CA . LEU A 1 90 ? -2.752 3.095 32.483 1.00 95.88 90 LEU A CA 1
ATOM 679 C C . LEU A 1 90 ? -2.140 3.442 31.114 1.00 95.88 90 LEU A C 1
ATOM 681 O O . LEU A 1 90 ? -2.102 4.617 30.744 1.00 95.88 90 LEU A O 1
ATOM 685 N N . THR A 1 91 ? -1.719 2.447 30.328 1.00 96.12 91 THR A N 1
ATOM 686 C CA . THR A 1 91 ? -1.334 2.662 28.930 1.00 96.12 91 THR A CA 1
ATOM 687 C C . THR A 1 91 ? -2.584 2.884 28.071 1.00 96.12 91 THR A C 1
ATOM 689 O O . THR A 1 91 ? -3.529 2.094 28.110 1.00 96.12 91 THR A O 1
ATOM 692 N N . ALA A 1 92 ? -2.599 3.961 27.281 1.00 95.75 92 ALA A N 1
ATOM 693 C CA . ALA A 1 92 ? -3.652 4.245 26.307 1.00 95.75 92 ALA A CA 1
ATOM 694 C C . ALA A 1 92 ? -3.271 3.696 24.920 1.00 95.75 92 ALA A C 1
ATOM 696 O O . ALA A 1 92 ? -2.196 4.005 24.406 1.00 95.75 92 ALA A O 1
ATOM 697 N N . VAL A 1 93 ? -4.158 2.912 24.301 1.00 94.56 93 VAL A N 1
ATOM 698 C CA . VAL A 1 93 ? -3.952 2.291 22.982 1.00 94.56 93 VAL A CA 1
ATOM 699 C C . VAL A 1 93 ? -5.069 2.698 22.026 1.00 94.56 93 VAL A C 1
ATOM 701 O O . VAL A 1 93 ? -6.247 2.513 22.326 1.00 94.56 93 VAL A O 1
ATOM 704 N N . ALA A 1 94 ? -4.705 3.208 20.849 1.00 93.94 94 ALA A N 1
ATOM 705 C CA . ALA A 1 94 ? -5.636 3.435 19.748 1.00 93.94 94 ALA A CA 1
ATOM 706 C C . ALA A 1 94 ? -5.559 2.252 18.761 1.00 93.94 94 ALA A C 1
ATOM 708 O O . ALA A 1 94 ? -4.487 2.012 18.202 1.00 93.94 94 ALA A O 1
ATOM 709 N N . PRO A 1 95 ? -6.652 1.498 18.532 1.00 89.12 95 PRO A N 1
ATOM 710 C CA . PRO A 1 95 ? -6.648 0.358 17.609 1.00 89.12 95 PRO A CA 1
ATOM 711 C C . PRO A 1 95 ? -6.687 0.767 16.124 1.00 89.12 95 PRO A C 1
ATOM 713 O O . PRO A 1 95 ? -6.640 -0.091 15.247 1.00 89.12 95 PRO A O 1
ATOM 716 N N . GLY A 1 96 ? -6.758 2.067 15.840 1.00 90.81 96 GLY A N 1
ATOM 717 C CA . GLY A 1 96 ? -6.779 2.659 14.508 1.00 90.81 96 GLY A CA 1
ATOM 718 C C . GLY A 1 96 ? -6.251 4.098 14.536 1.00 90.81 96 GLY A C 1
ATOM 719 O O . GLY A 1 96 ? -5.849 4.584 15.599 1.00 90.81 96 GLY A O 1
ATOM 720 N N . PRO A 1 97 ? -6.213 4.784 13.381 1.00 91.50 97 PRO A N 1
ATOM 721 C CA . PRO A 1 97 ? -5.822 6.187 13.332 1.00 91.50 97 PRO A CA 1
ATOM 722 C C . PRO A 1 97 ? -6.797 7.027 14.162 1.00 91.50 97 PRO A C 1
ATOM 724 O O . PRO A 1 97 ? -8.003 6.849 14.061 1.00 91.50 97 PRO A O 1
ATOM 727 N N . LEU A 1 98 ? -6.282 7.940 14.983 1.00 92.06 98 LEU A N 1
ATOM 728 C CA . LEU A 1 98 ? -7.125 8.872 15.731 1.00 92.06 98 LEU A CA 1
ATOM 729 C C . LEU A 1 98 ? -7.506 10.071 14.868 1.00 92.06 98 LEU A C 1
ATOM 731 O O . LEU A 1 98 ? -6.700 10.528 14.049 1.00 92.06 98 LEU A O 1
ATOM 735 N N . GLU A 1 99 ? -8.693 10.616 15.109 1.00 91.75 99 GLU A N 1
ATOM 736 C CA . GLU A 1 99 ? -9.048 11.942 14.620 1.00 91.75 99 GLU A CA 1
ATOM 737 C C . GLU A 1 99 ? -8.007 12.966 15.097 1.00 91.75 99 GLU A C 1
ATOM 739 O O . GLU A 1 99 ? -7.587 12.980 16.259 1.00 91.75 99 GLU A O 1
ATOM 744 N N . ARG A 1 100 ? -7.550 13.822 14.181 1.00 82.94 100 ARG A N 1
ATOM 745 C CA . ARG A 1 100 ? -6.619 14.910 14.486 1.00 82.94 100 ARG A CA 1
ATOM 746 C C . ARG A 1 100 ? -7.316 16.230 14.184 1.00 82.94 100 ARG A C 1
ATOM 748 O O . ARG A 1 100 ? -7.764 16.392 13.049 1.00 82.94 100 ARG A O 1
ATOM 755 N N . PRO A 1 101 ? -7.398 17.174 15.138 1.00 73.44 101 PRO A N 1
ATOM 756 C CA . PRO A 1 101 ? -7.793 18.530 14.793 1.00 73.44 101 PRO A CA 1
ATOM 757 C C . PRO A 1 101 ? -6.751 19.093 13.815 1.00 73.44 101 PRO A C 1
ATOM 759 O O . PRO A 1 101 ? -5.550 19.030 14.092 1.00 73.44 101 PRO A O 1
ATOM 762 N N . LEU A 1 102 ? -7.228 19.540 12.650 1.00 56.00 102 LEU A N 1
ATOM 763 C CA . LEU A 1 102 ? -6.431 20.174 11.595 1.00 56.00 102 LEU A CA 1
ATOM 764 C C . LEU A 1 102 ? -6.003 21.590 11.994 1.00 56.00 102 LEU A C 1
ATOM 766 O O . LEU A 1 102 ? -6.829 22.301 12.612 1.00 56.00 102 LEU A O 1
#

Sequence (102 aa):
GTAPDPETLLRRLRWERPLRGSSPSGEGTDLRSRLALWTLNEAELLGITGRGALASQSRALLDEGEETAAAFLAPLLPEPLDHVLLQADLTAVAPGPLERPL